Protein AF-A0A3P6REW0-F1 (afdb_monomer_lite)

pLDDT: mean 74.44, std 22.15, range [30.42, 97.56]

Radius of gyration: 22.01 Å; chains: 1; bounding box: 68×34×48 Å

Secondary structure (DSSP, 8-state):
--HHHHHHHHHHHHHHHHHH--PPPPPP---SS--------SS-----HHHHHHHHHHHHHHHHHHHHHHHHTPPPTT--SHHHHHHHHHHHHHHHHHHHHHHHHHHHHTTSTT----S--------------------SS---HHHHTS--

Structure (mmCIF, N/CA/C/O backbone):
data_AF-A0A3P6REW0-F1
#
_entry.id   AF-A0A3P6REW0-F1
#
loop_
_atom_site.group_PDB
_atom_site.id
_atom_site.type_symbol
_atom_site.label_atom_id
_atom_site.label_alt_id
_atom_site.label_comp_id
_atom_site.label_asym_id
_atom_site.label_entity_id
_atom_site.label_seq_id
_atom_site.pdbx_PDB_ins_code
_atom_site.Cartn_x
_atom_site.Cartn_y
_atom_site.Cartn_z
_atom_site.occupancy
_atom_site.B_iso_or_equiv
_atom_site.auth_seq_id
_atom_site.auth_comp_id
_atom_site.auth_asym_id
_atom_site.auth_atom_id
_atom_site.pdbx_PDB_model_num
ATOM 1 N N . ARG A 1 1 ? 6.729 24.798 -16.171 1.00 63.09 1 ARG A N 1
ATOM 2 C CA . ARG A 1 1 ? 6.684 23.320 -16.134 1.00 63.09 1 ARG A CA 1
ATOM 3 C C . ARG A 1 1 ? 5.353 22.890 -16.708 1.00 63.09 1 ARG A C 1
ATOM 5 O O . ARG A 1 1 ? 4.349 23.491 -16.335 1.00 63.09 1 ARG A O 1
ATOM 12 N N . SER A 1 2 ? 5.343 21.947 -17.641 1.00 89.31 2 SER A N 1
ATOM 13 C CA . SER A 1 2 ? 4.088 21.382 -18.143 1.00 89.31 2 SER A CA 1
ATOM 14 C C . SER A 1 2 ? 3.526 20.387 -17.124 1.00 89.31 2 SER A C 1
ATOM 16 O O . SER A 1 2 ? 4.268 19.837 -16.311 1.00 89.31 2 SER A O 1
ATOM 18 N N . ALA A 1 3 ? 2.218 20.130 -17.174 1.00 89.50 3 ALA A N 1
ATOM 19 C CA . ALA A 1 3 ? 1.606 19.080 -16.360 1.00 89.50 3 ALA A CA 1
ATOM 20 C C . ALA A 1 3 ? 2.247 17.701 -16.627 1.00 89.50 3 ALA A C 1
ATOM 22 O O . ALA A 1 3 ? 2.463 16.934 -15.697 1.00 89.50 3 ALA A O 1
ATOM 23 N N . SER A 1 4 ? 2.637 17.429 -17.879 1.00 90.88 4 SER A N 1
ATOM 24 C CA . SER A 1 4 ? 3.303 16.181 -18.273 1.00 90.88 4 SER A CA 1
ATOM 25 C C . SER A 1 4 ? 4.682 15.996 -17.638 1.00 90.88 4 SER A C 1
ATOM 27 O O . SER A 1 4 ? 5.039 14.888 -17.264 1.00 90.88 4 SER A O 1
ATOM 29 N N . GLU A 1 5 ? 5.458 17.074 -17.503 1.00 93.62 5 GLU A N 1
ATOM 30 C CA . GLU A 1 5 ? 6.788 17.027 -16.895 1.00 93.62 5 GLU A CA 1
ATOM 31 C C . GLU A 1 5 ? 6.682 16.683 -15.406 1.00 93.62 5 GLU A C 1
ATOM 33 O O . GLU A 1 5 ? 7.436 15.859 -14.900 1.00 93.62 5 GLU A O 1
ATOM 38 N N . VAL A 1 6 ? 5.718 17.285 -14.700 1.00 95.12 6 VAL A N 1
ATOM 39 C CA . VAL A 1 6 ? 5.472 16.991 -13.280 1.00 95.12 6 VAL A CA 1
ATOM 40 C C . VAL A 1 6 ? 5.039 15.540 -13.093 1.00 95.12 6 VAL A C 1
ATOM 42 O O . VAL A 1 6 ? 5.540 14.877 -12.187 1.00 95.12 6 VAL A O 1
ATOM 45 N N . GLU A 1 7 ? 4.155 15.041 -13.956 1.00 92.25 7 GLU A N 1
ATOM 46 C CA . GLU A 1 7 ? 3.702 13.651 -13.908 1.00 92.25 7 GLU A CA 1
ATOM 47 C C . GLU A 1 7 ? 4.862 12.669 -14.130 1.00 92.25 7 GLU A C 1
ATOM 49 O O . GLU A 1 7 ? 5.009 11.715 -13.369 1.00 92.25 7 GLU A O 1
ATOM 54 N N . ASP A 1 8 ? 5.745 12.936 -15.097 1.00 93.19 8 ASP A N 1
ATOM 55 C CA . ASP A 1 8 ? 6.931 12.103 -15.327 1.00 93.19 8 ASP A CA 1
ATOM 56 C C . ASP A 1 8 ? 7.845 12.068 -14.091 1.00 93.19 8 ASP A C 1
ATOM 58 O O . ASP A 1 8 ? 8.234 10.993 -13.627 1.00 93.19 8 ASP A O 1
ATOM 62 N N . TRP A 1 9 ? 8.103 13.220 -13.462 1.00 95.75 9 TRP A N 1
ATOM 63 C CA . TRP A 1 9 ? 8.867 13.270 -12.211 1.00 95.75 9 TRP A CA 1
ATOM 64 C C . TRP A 1 9 ? 8.215 12.455 -11.088 1.00 95.75 9 TRP A C 1
ATOM 66 O O . TRP A 1 9 ? 8.912 11.733 -10.367 1.00 95.75 9 TRP A O 1
ATOM 76 N N . VAL A 1 10 ? 6.890 12.532 -10.947 1.00 94.25 10 VAL A N 1
ATOM 77 C CA . VAL A 1 10 ? 6.134 11.743 -9.963 1.00 94.25 10 VAL A CA 1
ATOM 78 C C . VAL A 1 10 ? 6.272 10.246 -10.247 1.00 94.25 10 VAL A C 1
ATOM 80 O O . VAL A 1 10 ? 6.567 9.473 -9.330 1.00 94.25 10 VAL A O 1
ATOM 83 N N . VAL A 1 11 ? 6.120 9.827 -11.504 1.00 94.44 11 VAL A N 1
ATOM 84 C CA . VAL A 1 11 ? 6.270 8.427 -11.925 1.00 94.44 11 VAL A CA 1
ATOM 85 C C . VAL A 1 11 ? 7.676 7.908 -11.625 1.00 94.44 11 VAL A C 1
ATOM 87 O O . VAL A 1 11 ? 7.822 6.819 -11.063 1.00 94.44 11 VAL A O 1
ATOM 90 N N . GLN A 1 12 ? 8.711 8.685 -11.940 1.00 94.94 12 GLN A N 1
ATOM 91 C CA . GLN A 1 12 ? 10.105 8.278 -11.758 1.00 94.94 12 GLN A CA 1
ATOM 92 C C . GLN A 1 12 ? 10.479 8.145 -10.275 1.00 94.94 12 GLN A C 1
ATOM 94 O O . GLN A 1 12 ? 11.111 7.157 -9.884 1.00 94.94 12 GLN A O 1
ATOM 99 N N . ILE A 1 13 ? 10.031 9.080 -9.429 1.00 94.94 13 ILE A N 1
ATOM 100 C CA . ILE A 1 13 ? 10.215 8.999 -7.972 1.00 94.94 13 ILE A CA 1
ATOM 101 C C . ILE A 1 13 ? 9.479 7.779 -7.414 1.00 94.94 13 ILE A C 1
ATOM 103 O O . ILE A 1 13 ? 10.075 6.966 -6.703 1.00 94.94 13 ILE A O 1
ATOM 107 N N . ASN A 1 14 ? 8.208 7.597 -7.776 1.00 95.12 14 ASN A N 1
ATOM 108 C CA . ASN A 1 14 ? 7.418 6.469 -7.293 1.00 95.12 14 ASN A CA 1
ATOM 109 C C . ASN A 1 14 ? 7.986 5.125 -7.756 1.00 95.12 14 ASN A C 1
ATOM 111 O O . ASN A 1 14 ? 7.927 4.156 -7.001 1.00 95.12 14 ASN A O 1
ATOM 115 N N . PHE A 1 15 ? 8.577 5.052 -8.950 1.00 94.00 15 PHE A N 1
ATOM 116 C CA . PHE A 1 15 ? 9.249 3.844 -9.419 1.00 94.00 15 PHE A CA 1
ATOM 117 C C . PHE A 1 15 ? 10.507 3.537 -8.600 1.00 94.00 15 PHE A C 1
ATOM 119 O O . PHE A 1 15 ? 10.701 2.391 -8.186 1.00 94.00 15 PHE A O 1
ATOM 126 N N . ALA A 1 16 ? 11.335 4.544 -8.306 1.00 93.19 16 ALA A N 1
ATOM 127 C CA . ALA A 1 16 ? 12.480 4.368 -7.416 1.00 93.19 16 ALA A CA 1
ATOM 128 C C . ALA A 1 16 ? 12.021 3.870 -6.034 1.00 93.19 16 ALA A C 1
ATOM 130 O O . ALA A 1 16 ? 12.546 2.877 -5.522 1.00 93.19 16 ALA A O 1
ATOM 131 N N . CYS A 1 17 ? 10.972 4.473 -5.469 1.00 93.12 17 CYS A N 1
ATOM 132 C CA . CYS A 1 17 ? 10.383 3.994 -4.224 1.00 93.12 17 CYS A CA 1
ATOM 133 C C . CYS A 1 17 ? 9.865 2.554 -4.355 1.00 93.12 17 CYS A C 1
ATOM 135 O O . CYS A 1 17 ? 10.179 1.726 -3.504 1.00 93.12 17 CYS A O 1
ATOM 137 N N . ALA A 1 18 ? 9.150 2.205 -5.424 1.00 92.94 18 ALA A N 1
ATOM 138 C CA . ALA A 1 18 ? 8.670 0.846 -5.659 1.00 92.94 18 ALA A CA 1
ATOM 139 C C . ALA A 1 18 ? 9.817 -0.173 -5.704 1.00 92.94 18 ALA A C 1
ATOM 141 O O . ALA A 1 18 ? 9.717 -1.255 -5.119 1.00 92.94 18 ALA A O 1
ATOM 142 N N . ARG A 1 19 ? 10.936 0.182 -6.342 1.00 90.88 19 ARG A N 1
ATOM 143 C CA . ARG A 1 19 ? 12.093 -0.699 -6.525 1.00 90.88 19 ARG A CA 1
ATOM 144 C C . ARG A 1 19 ? 12.851 -1.004 -5.235 1.00 90.88 19 ARG A C 1
ATOM 146 O O . ARG A 1 19 ? 13.408 -2.100 -5.131 1.00 90.88 19 ARG A O 1
ATOM 153 N N . PHE A 1 20 ? 12.900 -0.045 -4.310 1.00 88.12 20 PHE A N 1
ATOM 154 C CA . PHE A 1 20 ? 13.780 -0.090 -3.136 1.00 88.12 20 PHE A CA 1
ATOM 155 C C . PHE A 1 20 ? 13.053 -0.087 -1.788 1.00 88.12 20 PHE A C 1
ATOM 157 O O . PHE A 1 20 ? 13.687 -0.323 -0.761 1.00 88.12 20 PHE A O 1
ATOM 164 N N . SER A 1 21 ? 11.740 0.146 -1.761 1.00 87.44 21 SER A N 1
ATOM 165 C CA . SER A 1 21 ? 10.968 0.057 -0.520 1.00 87.44 21 SER A CA 1
ATOM 166 C C . SER A 1 21 ? 10.931 -1.379 -0.011 1.00 87.44 21 SER A C 1
ATOM 168 O O . SER A 1 21 ? 10.741 -2.323 -0.775 1.00 87.44 21 SER A O 1
ATOM 170 N N . SER A 1 22 ? 11.046 -1.537 1.298 1.00 77.31 22 SER A N 1
ATOM 171 C CA . SER A 1 22 ? 10.753 -2.783 2.003 1.00 77.31 22 SER A CA 1
ATOM 172 C C . SER A 1 22 ? 9.635 -2.523 3.009 1.00 77.31 22 SER A C 1
ATOM 174 O O . SER A 1 22 ? 9.323 -1.367 3.308 1.00 77.31 22 SER A O 1
ATOM 176 N N . ARG A 1 23 ? 9.000 -3.588 3.511 1.00 69.19 23 ARG A N 1
ATOM 177 C CA . ARG A 1 23 ? 8.086 -3.458 4.651 1.00 69.19 23 ARG A CA 1
ATOM 178 C C . ARG A 1 23 ? 8.823 -2.806 5.821 1.00 69.19 23 ARG A C 1
ATOM 180 O O . ARG A 1 23 ? 10.005 -3.078 6.026 1.00 69.19 23 ARG A O 1
ATOM 187 N N . ALA A 1 24 ? 8.113 -1.975 6.586 1.00 69.75 24 ALA A N 1
ATOM 188 C CA . ALA A 1 24 ? 8.643 -1.444 7.833 1.00 69.75 24 ALA A CA 1
ATOM 189 C C . ALA A 1 24 ? 9.135 -2.616 8.691 1.00 69.75 24 ALA A C 1
ATOM 191 O O . ALA A 1 24 ? 8.417 -3.602 8.875 1.00 69.75 24 ALA A O 1
ATOM 192 N N . LEU A 1 25 ? 10.382 -2.529 9.159 1.00 55.56 25 LEU A N 1
ATOM 193 C CA . LEU A 1 25 ? 10.909 -3.528 10.076 1.00 55.56 25 LEU A CA 1
ATOM 194 C C . LEU A 1 25 ? 10.016 -3.549 11.324 1.00 55.56 25 LEU A C 1
ATOM 196 O O . LEU A 1 25 ? 9.569 -2.480 11.756 1.00 55.56 25 LEU A O 1
ATOM 200 N N . PRO A 1 26 ? 9.745 -4.732 11.903 1.00 58.50 26 PRO A N 1
ATOM 201 C CA . PRO A 1 26 ? 9.038 -4.792 13.172 1.00 58.50 26 PRO A CA 1
ATOM 202 C C . PRO A 1 26 ? 9.768 -3.910 14.198 1.00 58.50 26 PRO A C 1
ATOM 204 O O . PRO A 1 26 ? 11.003 -3.817 14.136 1.00 58.50 26 PRO A O 1
ATOM 207 N N . PRO A 1 27 ? 9.041 -3.250 15.123 1.00 59.94 27 PRO A N 1
ATOM 208 C CA . PRO A 1 27 ? 9.662 -2.459 16.175 1.00 59.94 27 PRO A CA 1
ATOM 209 C C . PRO A 1 27 ? 10.785 -3.262 16.842 1.00 59.94 27 PRO A C 1
ATOM 211 O O . PRO A 1 27 ? 10.590 -4.456 17.093 1.00 59.94 27 PRO A O 1
ATOM 214 N N . PRO A 1 28 ? 11.960 -2.662 17.107 1.00 62.81 28 PRO A N 1
ATOM 215 C CA . PRO A 1 28 ? 13.070 -3.393 17.698 1.00 62.81 28 PRO A CA 1
ATOM 216 C C . PRO A 1 28 ? 12.633 -4.096 18.987 1.00 62.81 28 PRO A C 1
ATOM 218 O O . PRO A 1 28 ? 12.266 -3.444 19.964 1.00 62.81 28 PRO A O 1
ATOM 221 N N . ALA A 1 29 ? 12.696 -5.428 19.006 1.00 60.97 29 ALA A N 1
ATOM 222 C CA . ALA A 1 29 ? 12.527 -6.214 20.221 1.00 60.97 29 ALA A CA 1
ATOM 223 C C . ALA A 1 29 ? 13.819 -6.126 21.051 1.00 60.97 29 ALA A C 1
ATOM 225 O O . ALA A 1 29 ? 14.621 -7.056 21.096 1.00 60.97 29 ALA A O 1
ATOM 226 N N . CYS A 1 30 ? 14.082 -4.974 21.668 1.00 55.16 30 CYS A N 1
ATOM 227 C CA . CYS A 1 30 ? 15.196 -4.837 22.603 1.00 55.16 30 CYS A CA 1
ATOM 228 C C . CYS A 1 30 ? 14.807 -5.457 23.953 1.00 55.16 30 CYS A C 1
ATOM 230 O O . CYS A 1 30 ? 14.397 -4.742 24.860 1.00 55.16 30 CYS A O 1
ATOM 232 N N . SER A 1 31 ? 14.948 -6.778 24.101 1.00 58.53 31 SER A N 1
ATOM 233 C CA . SER A 1 31 ? 14.794 -7.464 25.398 1.00 58.53 31 SER A CA 1
ATOM 234 C C . SER A 1 31 ? 16.115 -7.973 25.995 1.00 58.53 31 SER A C 1
ATOM 236 O O . SER A 1 31 ? 16.095 -8.759 26.935 1.00 58.53 31 SER A O 1
ATOM 238 N N . GLY A 1 32 ? 17.277 -7.538 25.494 1.00 59.12 32 GLY A N 1
ATOM 239 C CA . GLY A 1 32 ? 18.559 -7.977 26.051 1.00 59.12 32 GLY A CA 1
ATOM 240 C C . GLY A 1 32 ? 19.783 -7.249 25.501 1.00 59.12 32 GLY A C 1
ATOM 241 O O . GLY A 1 32 ? 20.335 -7.642 24.483 1.00 59.12 32 GLY A O 1
ATOM 242 N N . GLY A 1 33 ? 20.211 -6.198 26.202 1.00 56.62 33 GLY A N 1
ATOM 243 C CA . GLY A 1 33 ? 21.611 -5.940 26.576 1.00 56.62 33 GLY A CA 1
ATOM 244 C C . GLY A 1 33 ? 22.754 -5.882 25.550 1.00 56.62 33 GLY A C 1
ATOM 245 O O . GLY A 1 33 ? 23.885 -5.712 25.991 1.00 56.62 33 GLY A O 1
ATOM 246 N N . ALA A 1 34 ? 22.549 -5.985 24.237 1.00 59.50 34 ALA A N 1
ATOM 247 C CA . ALA A 1 34 ? 23.616 -5.704 23.276 1.00 59.50 34 ALA A CA 1
ATOM 248 C C . ALA A 1 34 ? 23.068 -5.096 21.983 1.00 59.50 34 ALA A C 1
ATOM 250 O O . ALA A 1 34 ? 22.382 -5.743 21.193 1.00 59.50 34 ALA A O 1
ATOM 251 N N . PHE A 1 35 ? 23.426 -3.833 21.756 1.00 63.16 35 PHE A N 1
ATOM 252 C CA . PHE A 1 35 ? 23.244 -3.135 20.491 1.00 63.16 35 PHE A CA 1
ATOM 253 C C . PHE A 1 35 ? 24.086 -3.829 19.410 1.00 63.16 35 PHE A C 1
ATOM 255 O O . PHE A 1 35 ? 25.266 -3.533 19.221 1.00 63.16 35 PHE A O 1
ATOM 262 N N . SER A 1 36 ? 23.490 -4.787 18.704 1.00 57.91 36 SER A N 1
ATOM 263 C CA . SER A 1 36 ? 24.081 -5.333 17.487 1.00 57.91 36 SER A CA 1
ATOM 264 C C . SER A 1 36 ? 23.892 -4.300 16.384 1.00 57.91 36 SER A C 1
ATOM 266 O O . SER A 1 36 ? 22.783 -4.116 15.882 1.00 57.91 36 SER A O 1
ATOM 268 N N . ARG A 1 37 ? 24.966 -3.596 15.999 1.00 68.38 37 ARG A N 1
ATOM 269 C CA . ARG A 1 37 ? 24.962 -2.848 14.737 1.00 68.38 37 ARG A CA 1
ATOM 270 C C . ARG A 1 37 ? 24.697 -3.865 13.634 1.00 68.38 37 ARG A C 1
ATOM 272 O O . ARG A 1 37 ? 25.592 -4.642 13.298 1.00 68.38 37 ARG A O 1
ATOM 279 N N . THR A 1 38 ? 23.487 -3.864 13.076 1.00 65.19 38 THR A N 1
ATOM 280 C CA . THR A 1 38 ? 23.183 -4.579 11.836 1.00 65.19 38 THR A CA 1
ATOM 281 C C . THR A 1 38 ? 24.260 -4.199 10.837 1.00 65.19 38 THR A C 1
ATOM 283 O O . THR A 1 38 ? 24.353 -3.038 10.433 1.00 65.19 38 THR A O 1
ATOM 286 N N . ARG A 1 39 ? 25.138 -5.152 10.504 1.00 57.03 39 ARG A N 1
ATOM 287 C CA . ARG A 1 39 ? 26.146 -4.947 9.467 1.00 57.03 39 ARG A CA 1
ATOM 288 C C . ARG A 1 39 ? 25.372 -4.587 8.211 1.00 57.03 39 ARG A C 1
ATOM 290 O O . ARG A 1 39 ? 24.613 -5.421 7.721 1.00 57.03 39 ARG A O 1
ATOM 297 N N . LEU A 1 40 ? 25.517 -3.341 7.757 1.00 57.56 40 LEU A N 1
ATOM 298 C CA . LEU A 1 40 ? 24.875 -2.874 6.535 1.00 57.56 40 LEU A CA 1
ATOM 299 C C . LEU A 1 40 ? 25.182 -3.904 5.438 1.00 57.56 40 LEU A C 1
ATOM 301 O O . LEU A 1 40 ? 26.346 -4.311 5.324 1.00 57.56 40 LEU A O 1
ATOM 305 N N . PRO A 1 41 ? 24.172 -4.398 4.701 1.00 52.84 41 PRO A N 1
ATOM 306 C CA . PRO A 1 41 ? 24.405 -5.390 3.664 1.00 52.84 41 PRO A CA 1
ATOM 307 C C . PRO A 1 41 ? 25.497 -4.872 2.719 1.00 52.84 41 PRO A C 1
ATOM 309 O O . PRO A 1 41 ? 25.380 -3.790 2.153 1.00 52.84 41 PRO A O 1
ATOM 312 N N . LYS A 1 42 ? 26.596 -5.631 2.588 1.00 52.16 42 LYS A N 1
ATOM 313 C CA . LYS A 1 42 ? 27.781 -5.261 1.786 1.00 52.16 42 LYS A CA 1
ATOM 314 C C . LYS A 1 42 ? 27.531 -5.301 0.268 1.00 52.16 42 LYS A C 1
ATOM 316 O O . LYS A 1 42 ? 28.458 -5.095 -0.504 1.00 52.16 42 LYS A O 1
ATOM 321 N N . LEU A 1 43 ? 26.304 -5.589 -0.162 1.00 48.78 43 LEU A N 1
ATOM 322 C CA . LEU A 1 43 ? 25.883 -5.612 -1.556 1.00 48.78 43 LEU A CA 1
ATOM 323 C C . LEU A 1 43 ? 24.468 -5.028 -1.660 1.00 48.78 43 LEU A C 1
ATOM 325 O O . LEU A 1 43 ? 23.651 -5.279 -0.769 1.00 48.78 43 LEU A O 1
ATOM 329 N N . PRO A 1 44 ? 24.125 -4.321 -2.747 1.00 45.06 44 PRO A N 1
ATOM 330 C CA . PRO A 1 44 ? 22.737 -4.013 -3.032 1.00 45.06 44 PRO A CA 1
ATOM 331 C C . PRO A 1 44 ? 22.046 -5.323 -3.424 1.00 45.06 44 PRO A C 1
ATOM 333 O O . PRO A 1 44 ? 22.085 -5.720 -4.586 1.00 45.06 44 PRO A O 1
ATOM 336 N N . SER A 1 45 ? 21.397 -6.026 -2.490 1.00 48.62 45 SER A N 1
ATOM 337 C CA . SER A 1 45 ? 20.440 -7.065 -2.890 1.00 48.62 45 SER A CA 1
ATOM 338 C C . SER A 1 45 ? 19.174 -6.365 -3.378 1.00 48.62 45 SER A C 1
ATOM 340 O O . SER A 1 45 ? 18.153 -6.287 -2.697 1.00 48.62 45 SER A O 1
ATOM 342 N N . SER A 1 46 ? 19.261 -5.767 -4.559 1.00 65.12 46 SER A N 1
ATOM 343 C CA . SER A 1 46 ? 18.099 -5.246 -5.249 1.00 65.12 46 SER A CA 1
ATOM 344 C C . SER A 1 46 ? 17.329 -6.465 -5.755 1.00 65.12 46 SER A C 1
ATOM 346 O O . SER A 1 46 ? 17.634 -6.972 -6.832 1.00 65.12 46 SER A O 1
ATOM 348 N N . ALA A 1 47 ? 16.383 -6.981 -4.959 1.00 71.00 47 ALA A N 1
ATOM 349 C CA . ALA A 1 47 ? 15.576 -8.153 -5.319 1.00 71.00 47 ALA A CA 1
ATOM 350 C C . ALA A 1 47 ? 15.065 -8.011 -6.765 1.00 71.00 47 ALA A C 1
ATOM 352 O O . ALA A 1 47 ? 14.688 -6.897 -7.131 1.00 71.00 47 ALA A O 1
ATOM 353 N N . PRO A 1 48 ? 15.077 -9.051 -7.616 1.00 86.69 48 PRO A N 1
ATOM 354 C CA . PRO A 1 48 ? 14.574 -8.954 -8.985 1.00 86.69 48 PRO A CA 1
ATOM 355 C C . PRO A 1 48 ? 13.198 -8.277 -9.045 1.00 86.69 48 PRO A C 1
ATOM 357 O O . PRO A 1 48 ? 12.381 -8.474 -8.149 1.00 86.69 48 PRO A O 1
ATOM 360 N N . LEU A 1 49 ? 12.919 -7.502 -10.101 1.00 89.31 49 LEU A N 1
ATOM 361 C CA . LEU A 1 49 ? 11.664 -6.739 -10.245 1.00 89.31 49 LEU A CA 1
ATOM 362 C C . LEU A 1 49 ? 10.413 -7.598 -9.990 1.00 89.31 49 LEU A C 1
ATOM 364 O O . LEU A 1 49 ? 9.507 -7.165 -9.286 1.00 89.31 49 LEU A O 1
ATOM 368 N N . ALA A 1 50 ? 10.399 -8.837 -10.491 1.00 90.56 50 ALA A N 1
ATOM 369 C CA . ALA A 1 50 ? 9.305 -9.783 -10.273 1.00 90.56 50 ALA A CA 1
ATOM 370 C C . ALA A 1 50 ? 9.152 -10.196 -8.796 1.00 90.56 50 ALA A C 1
ATOM 372 O O . ALA A 1 50 ? 8.040 -10.298 -8.285 1.00 90.56 50 ALA A O 1
ATOM 373 N N . GLN A 1 51 ? 10.267 -10.398 -8.088 1.00 91.19 51 GLN A N 1
ATOM 374 C CA . GLN A 1 51 ? 10.249 -10.711 -6.658 1.00 91.19 51 GLN A CA 1
ATOM 375 C C . GLN A 1 51 ? 9.762 -9.510 -5.841 1.00 91.19 51 GLN A C 1
ATOM 377 O O . GLN A 1 51 ? 8.967 -9.681 -4.919 1.00 91.19 51 GLN A O 1
ATOM 382 N N . GLN A 1 52 ? 10.208 -8.304 -6.198 1.00 92.69 52 GLN A N 1
ATOM 383 C CA . GLN A 1 52 ? 9.765 -7.068 -5.561 1.00 92.69 52 GLN A CA 1
ATOM 384 C C . GLN A 1 52 ? 8.260 -6.845 -5.756 1.00 92.69 52 GLN A C 1
ATOM 386 O O . GLN A 1 52 ? 7.559 -6.511 -4.804 1.00 92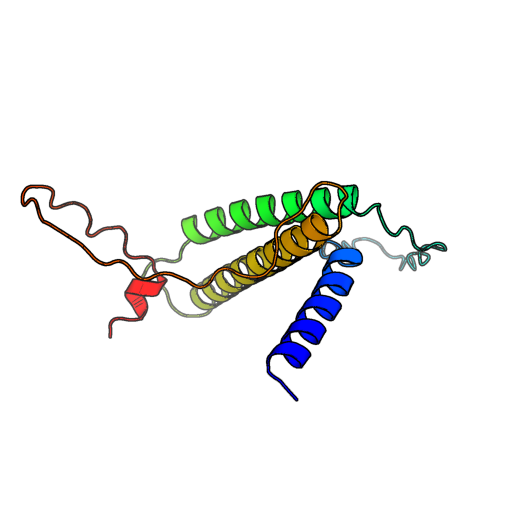.69 52 GLN A O 1
ATOM 391 N N . LEU A 1 53 ? 7.751 -7.089 -6.969 1.00 93.75 53 LEU A N 1
ATOM 392 C CA . LEU A 1 53 ? 6.322 -7.033 -7.266 1.00 93.75 53 LEU A CA 1
ATOM 393 C C . LEU A 1 53 ? 5.534 -8.000 -6.373 1.00 93.75 53 LEU A C 1
ATOM 395 O O . LEU A 1 53 ? 4.608 -7.569 -5.692 1.00 93.75 53 LEU A O 1
ATOM 399 N N . LYS A 1 54 ? 5.955 -9.269 -6.298 1.00 93.44 54 LYS A N 1
ATOM 400 C CA . LYS A 1 54 ? 5.302 -10.277 -5.447 1.00 93.44 54 LYS A CA 1
ATOM 401 C C . LYS A 1 54 ? 5.289 -9.872 -3.967 1.00 93.44 54 LYS A C 1
ATOM 403 O O . LYS A 1 54 ? 4.297 -10.089 -3.273 1.00 93.44 54 LYS A O 1
ATOM 408 N N . ALA A 1 55 ? 6.376 -9.276 -3.477 1.00 93.25 55 ALA A N 1
ATOM 409 C CA . ALA A 1 55 ? 6.454 -8.785 -2.103 1.00 93.25 55 ALA A CA 1
ATOM 410 C C . ALA A 1 55 ? 5.458 -7.641 -1.840 1.00 93.25 55 ALA A C 1
ATOM 412 O O . ALA A 1 55 ? 4.784 -7.647 -0.810 1.00 93.25 55 ALA A O 1
ATOM 413 N N . HIS A 1 56 ? 5.315 -6.698 -2.776 1.00 95.25 56 HIS A N 1
ATOM 414 C CA . HIS A 1 56 ? 4.350 -5.597 -2.663 1.00 95.25 56 HIS A CA 1
ATOM 415 C C . HIS A 1 56 ? 2.900 -6.059 -2.784 1.00 95.25 56 HIS A C 1
ATOM 417 O O . HIS A 1 56 ? 2.051 -5.563 -2.049 1.00 95.25 56 HIS A O 1
ATOM 423 N N . GLU A 1 57 ? 2.612 -7.037 -3.644 1.00 95.75 57 GLU A N 1
ATOM 424 C CA . GLU A 1 57 ? 1.279 -7.644 -3.753 1.00 95.75 57 GLU A CA 1
ATOM 425 C C . GLU A 1 57 ? 0.878 -8.320 -2.438 1.00 95.75 57 GLU A C 1
ATOM 427 O O . GLU A 1 57 ? -0.210 -8.076 -1.914 1.00 95.75 57 GLU A O 1
ATOM 432 N N . SER A 1 58 ? 1.795 -9.096 -1.850 1.00 95.38 58 SER A N 1
ATOM 433 C CA . SER A 1 58 ? 1.602 -9.686 -0.523 1.00 95.38 58 SER A CA 1
ATOM 434 C C . SER A 1 58 ? 1.441 -8.614 0.560 1.00 95.38 58 SER A C 1
ATOM 436 O O . SER A 1 58 ? 0.626 -8.778 1.467 1.00 95.38 58 SER A O 1
ATOM 438 N N . ALA A 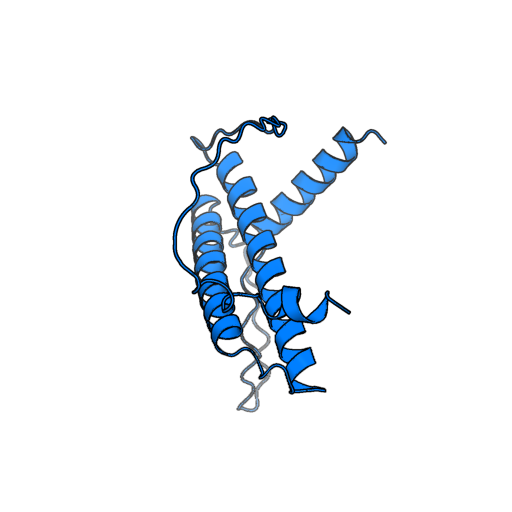1 59 ? 2.186 -7.506 0.471 1.00 94.31 59 ALA A N 1
ATOM 439 C CA . ALA A 1 59 ? 2.056 -6.376 1.385 1.00 94.31 59 ALA A CA 1
ATOM 440 C C . ALA A 1 59 ? 0.670 -5.735 1.328 1.00 94.31 59 ALA A C 1
ATOM 442 O O . ALA A 1 59 ? 0.032 -5.577 2.367 1.00 94.31 59 ALA A O 1
ATOM 443 N N . ALA A 1 60 ? 0.189 -5.432 0.126 1.00 95.75 60 ALA A N 1
ATOM 444 C CA . ALA A 1 60 ? -1.129 -4.855 -0.080 1.00 95.75 60 ALA A CA 1
ATOM 445 C C . ALA A 1 60 ? -2.252 -5.811 0.359 1.00 95.75 60 ALA A C 1
ATOM 447 O O . ALA A 1 60 ? -3.262 -5.353 0.885 1.00 95.75 60 ALA A O 1
ATOM 448 N N . CYS A 1 61 ? -2.086 -7.125 0.165 1.00 97.06 61 CYS A N 1
ATOM 449 C CA . CYS A 1 61 ? -3.037 -8.135 0.639 1.00 97.06 61 CYS A CA 1
ATOM 450 C C . CYS A 1 61 ? -3.178 -8.104 2.168 1.00 97.06 61 CYS A C 1
ATOM 452 O O . CYS A 1 61 ? -4.271 -7.871 2.676 1.00 97.06 61 CYS A O 1
ATOM 454 N N . GLU A 1 62 ? -2.065 -8.211 2.899 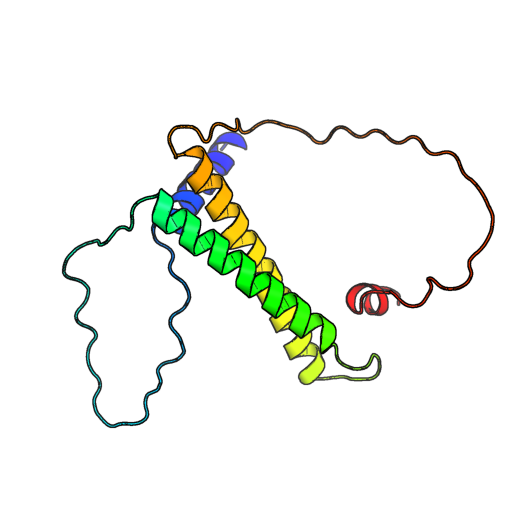1.00 96.12 62 GLU A N 1
ATOM 455 C CA . GLU A 1 62 ? -2.081 -8.191 4.369 1.00 96.12 62 GLU A CA 1
ATOM 456 C C . GLU A 1 62 ? -2.628 -6.867 4.925 1.00 96.12 62 GLU A C 1
ATOM 458 O O . GLU A 1 62 ? -3.398 -6.859 5.880 1.00 96.12 62 GLU A O 1
ATOM 463 N N . LEU A 1 63 ? -2.283 -5.729 4.314 1.00 96.00 63 LEU A N 1
ATOM 464 C CA . LEU A 1 63 ? -2.807 -4.430 4.746 1.00 96.00 63 LEU A CA 1
ATOM 465 C C . LEU A 1 63 ? -4.324 -4.314 4.548 1.00 96.00 63 LEU A C 1
ATOM 467 O O . LEU A 1 63 ? -4.995 -3.695 5.374 1.00 96.00 63 LEU A O 1
ATOM 471 N N . ARG A 1 64 ? -4.878 -4.905 3.481 1.00 97.56 64 ARG A N 1
ATOM 472 C CA . ARG A 1 64 ? -6.334 -4.959 3.263 1.00 97.56 64 ARG A CA 1
ATOM 473 C C . ARG A 1 64 ? -7.024 -5.820 4.313 1.00 97.56 64 ARG A C 1
ATOM 475 O O . ARG A 1 64 ? -8.067 -5.413 4.819 1.00 97.56 64 ARG A O 1
ATOM 482 N N . GLU A 1 65 ? -6.433 -6.958 4.670 1.00 97.56 65 GLU A N 1
ATOM 483 C CA . GLU A 1 65 ? -6.927 -7.802 5.764 1.00 97.56 65 GLU A CA 1
ATOM 484 C C . GLU A 1 65 ? -6.909 -7.033 7.092 1.00 97.56 65 GLU A C 1
ATOM 486 O O . GLU A 1 65 ? -7.934 -6.943 7.767 1.00 97.56 65 GLU A O 1
ATOM 491 N N . GLN A 1 66 ? -5.794 -6.371 7.422 1.00 96.44 66 GLN A N 1
ATOM 492 C CA . GLN A 1 66 ? -5.695 -5.522 8.613 1.00 96.44 66 GLN A CA 1
ATOM 493 C C . GLN A 1 66 ? -6.721 -4.380 8.608 1.00 96.44 66 GLN A C 1
ATOM 495 O O . GLN A 1 66 ? -7.327 -4.100 9.640 1.00 96.44 66 GLN A O 1
ATOM 500 N N . LEU A 1 67 ? -6.950 -3.724 7.465 1.00 95.81 67 LEU A N 1
ATOM 501 C CA . LEU A 1 67 ? -7.954 -2.664 7.339 1.00 95.81 67 LEU A CA 1
ATOM 502 C C . LEU A 1 67 ? -9.371 -3.203 7.564 1.00 95.81 67 LEU A C 1
ATOM 504 O O . LEU A 1 67 ? -10.177 -2.543 8.220 1.00 95.81 67 LEU A O 1
ATOM 508 N N . SER A 1 68 ? -9.668 -4.398 7.049 1.00 96.19 68 SER A N 1
ATOM 509 C CA . SER A 1 68 ? -10.945 -5.072 7.291 1.00 96.19 68 SER A CA 1
ATOM 510 C C . SER A 1 68 ? -11.162 -5.338 8.779 1.00 96.19 68 SER A C 1
ATOM 512 O O . SER A 1 68 ? -12.247 -5.069 9.288 1.00 96.19 68 SER A O 1
ATOM 514 N N . LEU A 1 69 ? -10.132 -5.816 9.484 1.00 96.50 69 LEU A N 1
ATOM 515 C CA . LEU A 1 69 ? -10.195 -6.046 10.930 1.00 96.50 69 LEU A CA 1
ATOM 516 C C . LEU A 1 69 ? -10.411 -4.739 11.700 1.00 96.50 69 LEU A C 1
ATOM 518 O O . LEU A 1 69 ? -11.311 -4.664 12.527 1.00 96.50 69 LEU A O 1
ATOM 522 N N . VAL A 1 70 ? -9.661 -3.680 11.371 1.00 93.44 70 VAL A N 1
ATOM 523 C CA . VAL A 1 70 ? -9.836 -2.361 12.005 1.00 93.44 70 VAL A CA 1
ATOM 524 C C . VAL A 1 70 ? -11.263 -1.858 11.840 1.00 93.44 70 VAL A C 1
ATOM 526 O O . VAL A 1 70 ? -11.851 -1.394 12.808 1.00 93.44 70 VAL A O 1
ATOM 529 N N . ARG A 1 71 ? -11.838 -1.978 10.640 1.00 92.75 71 ARG A N 1
ATOM 530 C CA . ARG A 1 71 ? -13.223 -1.564 10.375 1.00 92.75 71 ARG A CA 1
ATOM 531 C C . ARG A 1 71 ? -14.255 -2.403 11.121 1.00 92.75 71 ARG A C 1
ATOM 533 O O . ARG A 1 71 ? -15.282 -1.859 11.510 1.00 92.75 71 ARG A O 1
ATOM 540 N N . ALA A 1 72 ? -13.991 -3.692 11.329 1.00 92.38 72 ALA A N 1
ATOM 541 C CA . ALA A 1 72 ? -14.842 -4.549 12.152 1.00 92.38 72 ALA A CA 1
ATOM 542 C C . ALA A 1 72 ? -14.785 -4.165 13.643 1.00 92.38 72 ALA A C 1
ATOM 544 O O . ALA A 1 72 ? -15.770 -4.320 14.357 1.00 92.38 72 ALA A O 1
ATOM 545 N N . GLU A 1 73 ? -13.659 -3.613 14.098 1.00 89.19 73 GLU A N 1
ATOM 546 C CA . GLU A 1 73 ? -13.433 -3.108 15.459 1.00 89.19 73 GLU A CA 1
ATOM 547 C C . GLU A 1 73 ? -13.809 -1.619 15.619 1.00 89.19 73 GLU A C 1
ATOM 549 O O . GLU A 1 73 ? -13.297 -0.935 16.510 1.00 89.19 73 GLU A O 1
ATOM 554 N N . ALA A 1 74 ? -14.682 -1.084 14.756 1.00 89.25 74 ALA A N 1
ATOM 555 C CA . ALA A 1 74 ? -15.085 0.318 14.816 1.00 89.25 74 ALA A CA 1
ATOM 556 C C . ALA A 1 74 ? -15.655 0.683 16.208 1.00 89.25 74 ALA A C 1
ATOM 558 O O . ALA A 1 74 ? -16.528 -0.025 16.723 1.00 89.25 74 ALA A O 1
ATOM 559 N N . PRO A 1 75 ? -15.194 1.788 16.833 1.00 86.50 75 PRO A N 1
ATOM 560 C CA . PRO A 1 75 ? -15.730 2.242 18.111 1.00 86.50 75 PRO A CA 1
ATOM 561 C C . PRO A 1 75 ? -17.246 2.495 18.043 1.00 86.50 75 PRO A C 1
ATOM 563 O O . PRO A 1 75 ? -17.759 2.850 16.985 1.00 86.50 75 PRO A O 1
ATOM 566 N N . PRO A 1 76 ? -17.989 2.385 19.160 1.00 83.69 76 PRO A N 1
ATOM 567 C CA . PRO A 1 76 ? -19.407 2.747 19.187 1.00 83.69 76 PRO A CA 1
ATOM 568 C C . PRO A 1 76 ? -19.627 4.214 18.793 1.00 83.69 76 PRO A C 1
ATOM 570 O O . PRO A 1 76 ? -18.878 5.063 19.254 1.00 83.69 76 PRO A O 1
ATOM 573 N N . LEU A 1 77 ? -20.717 4.540 18.083 1.00 79.81 77 LEU A N 1
ATOM 574 C CA . LEU A 1 77 ? -21.041 5.910 17.611 1.00 79.81 77 LEU A CA 1
ATOM 575 C C . LEU A 1 77 ? -21.004 6.994 18.703 1.00 79.81 77 LEU A C 1
ATOM 577 O O . LEU A 1 77 ? -20.718 8.159 18.446 1.00 79.81 77 LEU A O 1
ATOM 581 N N . LYS A 1 78 ? -21.295 6.604 19.945 1.00 81.56 78 LYS A N 1
ATOM 582 C CA . LYS A 1 78 ? -21.280 7.481 21.125 1.00 81.56 78 LYS A CA 1
ATOM 583 C C . LYS A 1 78 ? -19.906 7.619 21.793 1.00 81.56 78 LYS A C 1
ATOM 585 O O . LYS A 1 78 ? -19.774 8.396 22.738 1.00 81.56 78 LYS A O 1
ATOM 590 N N . ALA A 1 79 ? -18.909 6.846 21.367 1.00 81.25 79 ALA A N 1
ATOM 591 C CA . ALA A 1 79 ? -17.548 6.927 21.877 1.00 81.25 79 ALA A CA 1
ATOM 592 C C . ALA A 1 79 ? -16.901 8.249 21.444 1.00 81.25 79 ALA A C 1
ATOM 594 O O . ALA A 1 79 ? -17.196 8.790 20.380 1.00 81.25 79 ALA A O 1
ATOM 595 N N . LYS A 1 80 ? -16.021 8.788 22.290 1.00 85.19 80 LYS A N 1
ATOM 596 C CA . LYS A 1 80 ? -15.307 10.048 22.052 1.00 85.19 80 LYS A CA 1
ATOM 597 C C . LYS A 1 80 ? -13.882 9.957 22.588 1.00 85.19 80 LYS A C 1
ATOM 599 O O . LYS A 1 80 ? -13.576 9.107 23.424 1.00 85.19 80 LYS A O 1
ATOM 604 N N . GLY A 1 81 ? -13.036 10.876 22.133 1.00 88.69 81 GLY A N 1
ATOM 605 C CA . GLY A 1 81 ? -11.655 11.008 22.586 1.00 88.69 81 GLY A CA 1
ATOM 606 C C . GLY A 1 81 ? -10.713 9.991 21.946 1.00 88.69 81 GLY A C 1
ATOM 607 O O . GLY A 1 81 ? -10.960 9.483 20.852 1.00 88.69 81 GLY A O 1
ATOM 608 N N . ARG A 1 82 ? -9.625 9.692 22.656 1.00 88.25 82 ARG A N 1
ATOM 609 C CA . ARG A 1 82 ? -8.453 8.975 22.140 1.00 88.25 82 ARG A CA 1
ATOM 610 C C . ARG A 1 82 ? -8.741 7.672 21.364 1.00 88.25 82 ARG A C 1
ATOM 612 O O . ARG A 1 82 ? -8.148 7.515 20.303 1.00 88.25 82 ARG A O 1
ATOM 619 N N . PRO A 1 83 ? -9.648 6.765 21.786 1.00 86.69 83 PRO A N 1
ATOM 620 C CA . PRO A 1 83 ? -9.920 5.540 21.022 1.00 86.69 83 PRO A CA 1
ATOM 621 C C . PRO A 1 83 ? -10.501 5.798 19.622 1.00 86.69 83 PRO A C 1
ATOM 623 O O . PRO A 1 83 ? -10.211 5.066 18.679 1.00 86.69 83 PRO A O 1
ATOM 626 N N . VAL A 1 84 ? -11.308 6.854 19.475 1.00 88.31 84 VAL A N 1
ATOM 627 C CA . VAL A 1 84 ? -11.894 7.252 18.186 1.00 88.31 84 VAL A CA 1
ATOM 628 C C . VAL A 1 84 ? -10.823 7.854 17.278 1.00 88.31 84 VAL A C 1
ATOM 630 O O . VAL A 1 84 ? -10.751 7.522 16.097 1.00 88.31 84 VAL A O 1
ATOM 633 N N . GLU A 1 85 ? -9.953 8.695 17.835 1.00 89.88 85 GLU A N 1
ATOM 634 C CA . GLU A 1 85 ? -8.816 9.275 17.112 1.00 89.88 85 GLU A CA 1
ATOM 635 C C . GLU A 1 85 ? -7.839 8.193 16.627 1.00 89.88 85 GLU A C 1
ATOM 637 O O . GLU A 1 85 ? -7.440 8.201 15.461 1.00 89.88 85 GLU A O 1
ATOM 642 N N . GLU A 1 86 ? -7.497 7.228 17.487 1.00 90.56 86 GLU A N 1
ATOM 643 C CA . GLU A 1 86 ? -6.618 6.102 17.149 1.00 90.56 86 GLU A CA 1
ATOM 644 C C . GLU A 1 86 ? -7.218 5.221 16.044 1.00 90.56 86 GLU A C 1
ATOM 646 O O . GLU A 1 86 ? -6.502 4.844 15.111 1.00 90.56 86 GLU A O 1
ATOM 651 N N . PHE A 1 87 ? -8.528 4.952 16.092 1.00 92.94 87 PHE A N 1
ATOM 652 C CA . PHE A 1 87 ? -9.237 4.246 15.024 1.00 92.94 87 PHE A CA 1
ATOM 653 C C . PHE A 1 87 ? -9.105 4.974 13.679 1.00 92.94 87 PHE A C 1
ATOM 655 O O . PHE A 1 87 ? -8.655 4.373 12.701 1.00 92.94 87 PHE A O 1
ATOM 662 N N . PHE A 1 88 ? -9.426 6.272 13.621 1.00 90.31 88 PHE A N 1
ATOM 663 C CA . PHE A 1 88 ? -9.355 7.036 12.370 1.00 90.31 88 PHE A CA 1
ATOM 664 C C . PHE A 1 88 ? -7.934 7.163 11.837 1.00 90.31 88 PHE A C 1
ATOM 666 O O . PHE A 1 88 ? -7.715 7.076 10.625 1.00 90.31 88 PHE A O 1
ATOM 673 N N . PHE A 1 89 ? -6.966 7.358 12.730 1.00 93.69 89 PHE A N 1
ATOM 674 C CA . PHE A 1 89 ? -5.562 7.395 12.356 1.00 93.69 89 PHE A CA 1
ATOM 675 C C . PHE A 1 89 ? -5.136 6.064 11.728 1.00 93.69 89 PHE A C 1
ATOM 677 O O . PHE A 1 89 ? -4.578 6.057 10.629 1.00 93.69 89 PHE A O 1
ATOM 684 N N . LYS A 1 90 ? -5.459 4.938 12.378 1.00 94.00 90 LYS A N 1
ATOM 685 C CA . LYS A 1 90 ? -5.119 3.594 11.894 1.00 94.00 90 LYS A CA 1
ATOM 686 C C . LYS A 1 90 ? -5.821 3.273 10.573 1.00 94.00 90 LYS A C 1
ATOM 688 O O . LYS A 1 90 ? -5.163 2.816 9.640 1.00 94.00 90 LYS A O 1
ATOM 693 N N . GLU A 1 91 ? -7.116 3.564 10.451 1.00 94.75 91 GLU A N 1
ATOM 694 C CA . GLU A 1 91 ? -7.878 3.351 9.214 1.00 94.75 91 GLU A CA 1
ATOM 695 C C . GLU A 1 91 ? -7.295 4.167 8.049 1.00 94.75 91 GLU A C 1
ATOM 697 O O . GLU A 1 91 ? -7.046 3.639 6.956 1.00 94.75 91 GLU A O 1
ATOM 702 N N . ARG A 1 92 ? -7.032 5.460 8.284 1.00 95.31 92 ARG A N 1
ATOM 703 C CA . ARG A 1 92 ? -6.458 6.350 7.272 1.00 95.31 92 ARG A CA 1
ATOM 704 C C . ARG A 1 92 ? -5.072 5.879 6.861 1.00 95.31 92 ARG A C 1
ATOM 706 O O . ARG A 1 92 ? -4.805 5.824 5.663 1.00 95.31 92 ARG A O 1
ATOM 713 N N . TYR A 1 93 ? -4.220 5.542 7.825 1.00 95.69 93 TYR A N 1
ATOM 714 C CA . TYR A 1 93 ? -2.871 5.052 7.572 1.00 95.69 93 TYR A CA 1
ATOM 715 C C . TYR A 1 93 ? -2.887 3.799 6.691 1.00 95.69 93 TYR A C 1
ATOM 717 O O . TYR A 1 93 ? -2.276 3.802 5.624 1.00 95.69 93 TYR A O 1
ATOM 725 N N . LEU A 1 94 ? -3.652 2.771 7.078 1.00 95.56 94 LEU A N 1
ATOM 726 C CA . LEU A 1 94 ? -3.754 1.526 6.311 1.00 95.56 94 LEU A CA 1
ATOM 727 C C . LEU A 1 94 ? -4.284 1.777 4.894 1.00 95.56 94 LEU A C 1
ATOM 729 O O . LEU A 1 94 ? -3.753 1.230 3.931 1.00 95.56 94 LEU A O 1
ATOM 733 N N . THR A 1 95 ? -5.271 2.666 4.744 1.00 96.31 95 THR A N 1
ATOM 734 C CA . THR A 1 95 ? -5.795 3.060 3.426 1.00 96.31 95 THR A CA 1
ATOM 735 C C . THR A 1 95 ? -4.710 3.690 2.546 1.00 96.31 95 THR A C 1
ATOM 737 O O . THR A 1 95 ? -4.578 3.327 1.378 1.00 96.31 95 THR A O 1
ATOM 740 N N . GLN A 1 96 ? -3.921 4.625 3.085 1.00 96.38 96 GLN A N 1
ATOM 741 C CA . GLN A 1 96 ? -2.838 5.266 2.329 1.00 96.38 96 GLN A CA 1
ATOM 742 C C . GLN A 1 96 ? -1.714 4.279 1.988 1.00 96.38 96 GLN A C 1
ATOM 744 O O . GLN A 1 96 ? -1.192 4.310 0.875 1.00 96.38 96 GLN A O 1
ATOM 749 N N . GLU A 1 97 ? -1.381 3.366 2.899 1.00 95.94 97 GLU A N 1
ATOM 750 C CA . GLU A 1 97 ? -0.381 2.328 2.644 1.00 95.94 97 GLU A CA 1
ATOM 751 C C . GLU A 1 97 ? -0.816 1.365 1.534 1.00 95.94 97 GLU A C 1
ATOM 753 O O . GLU A 1 97 ? -0.012 1.043 0.659 1.00 95.94 97 GLU A O 1
ATOM 758 N N . ILE A 1 98 ? -2.090 0.958 1.502 1.00 96.81 98 ILE A N 1
ATOM 759 C CA . ILE A 1 98 ? -2.633 0.139 0.405 1.00 96.81 98 ILE A CA 1
ATOM 760 C C . ILE A 1 98 ? -2.490 0.879 -0.930 1.00 96.81 98 ILE A C 1
ATOM 762 O O . ILE A 1 98 ? -1.954 0.314 -1.882 1.00 96.81 98 ILE A O 1
ATOM 766 N N . LEU A 1 99 ? -2.889 2.157 -0.991 1.00 97.56 99 LEU A N 1
ATOM 767 C CA . LEU A 1 99 ? -2.758 2.977 -2.204 1.00 97.56 99 LEU A CA 1
ATOM 768 C C . LEU A 1 99 ? -1.299 3.101 -2.669 1.00 97.56 99 LEU A C 1
ATOM 770 O O . LEU A 1 99 ? -1.015 3.055 -3.873 1.00 97.56 99 LEU A O 1
ATOM 774 N N . ARG A 1 100 ? -0.364 3.224 -1.723 1.00 96.44 100 ARG A N 1
ATOM 775 C CA . ARG A 1 100 ? 1.073 3.263 -2.004 1.00 96.44 100 ARG A CA 1
ATOM 776 C C . ARG A 1 100 ? 1.551 1.955 -2.633 1.00 96.44 100 ARG A C 1
ATOM 778 O O . ARG A 1 100 ? 2.153 1.991 -3.708 1.00 96.44 100 ARG A O 1
ATOM 785 N N . TYR A 1 101 ? 1.267 0.808 -2.012 1.00 96.31 101 TYR A N 1
ATOM 786 C CA . TYR A 1 101 ? 1.685 -0.487 -2.557 1.00 96.31 101 TYR A CA 1
ATOM 787 C C . TYR A 1 101 ? 0.998 -0.811 -3.889 1.00 96.31 101 TYR A C 1
ATOM 789 O O . TYR A 1 101 ? 1.654 -1.353 -4.777 1.00 96.31 101 TYR A O 1
ATOM 797 N N . ASP A 1 102 ? -0.261 -0.419 -4.088 1.00 96.94 102 ASP A N 1
ATOM 798 C CA . ASP A 1 102 ? -0.950 -0.575 -5.376 1.00 96.94 102 ASP A CA 1
ATOM 799 C C . ASP A 1 102 ? -0.288 0.240 -6.490 1.00 96.94 102 ASP A C 1
ATOM 801 O O . ASP A 1 102 ? -0.088 -0.257 -7.603 1.00 96.94 102 ASP A O 1
ATOM 805 N N . THR A 1 103 ? 0.110 1.476 -6.180 1.00 96.94 103 THR A N 1
ATOM 806 C CA . THR A 1 103 ? 0.882 2.323 -7.099 1.00 96.94 103 THR A CA 1
ATOM 807 C C . THR A 1 103 ? 2.209 1.656 -7.452 1.00 96.94 103 THR A C 1
ATOM 809 O O . THR A 1 103 ? 2.579 1.584 -8.625 1.00 96.94 103 THR A O 1
ATOM 812 N N . TYR A 1 104 ? 2.901 1.093 -6.462 1.00 95.81 104 TYR A N 1
ATOM 813 C CA . TYR A 1 104 ? 4.166 0.396 -6.687 1.00 95.81 104 TYR A CA 1
ATOM 814 C C . TYR A 1 104 ? 3.990 -0.856 -7.543 1.00 95.81 104 TYR A C 1
ATOM 816 O O . TYR A 1 104 ? 4.762 -1.060 -8.478 1.00 95.81 104 TYR A O 1
ATOM 824 N N . CYS A 1 105 ? 2.962 -1.665 -7.281 1.00 95.69 105 CYS A N 1
ATOM 825 C CA . CYS A 1 105 ? 2.660 -2.847 -8.085 1.00 95.69 105 CYS A CA 1
ATOM 826 C C . CYS A 1 105 ? 2.416 -2.469 -9.547 1.00 95.69 105 CYS A C 1
ATOM 828 O O . CYS A 1 105 ? 2.968 -3.097 -10.450 1.00 95.69 105 CYS A O 1
ATOM 830 N N . ARG A 1 106 ? 1.639 -1.407 -9.788 1.00 95.94 106 ARG A N 1
ATOM 831 C CA . ARG A 1 106 ? 1.351 -0.908 -11.139 1.00 95.94 106 ARG A CA 1
ATOM 832 C C . ARG A 1 106 ? 2.626 -0.502 -11.884 1.00 95.94 106 ARG A C 1
ATOM 834 O O . ARG A 1 106 ? 2.826 -0.931 -13.017 1.00 95.94 106 ARG A O 1
ATOM 841 N N . LEU A 1 107 ? 3.500 0.267 -11.233 1.00 94.88 107 LEU A N 1
ATOM 842 C CA . LEU A 1 107 ? 4.762 0.735 -11.818 1.00 94.88 107 LEU A CA 1
ATOM 843 C C . LEU A 1 107 ? 5.775 -0.392 -12.048 1.00 94.88 107 LEU A C 1
ATOM 845 O O . LEU A 1 107 ? 6.551 -0.336 -12.995 1.00 94.88 107 LEU A O 1
ATOM 849 N N . LEU A 1 108 ? 5.795 -1.416 -11.193 1.00 93.69 108 LEU A N 1
ATOM 850 C CA . LEU A 1 108 ? 6.672 -2.570 -11.392 1.00 93.69 108 LEU A CA 1
ATOM 851 C C . LEU A 1 108 ? 6.175 -3.459 -12.536 1.00 93.69 108 LEU A C 1
ATOM 853 O O . LEU A 1 108 ? 6.991 -3.895 -13.348 1.00 93.69 108 LEU A O 1
ATOM 857 N N . ARG A 1 109 ? 4.857 -3.690 -12.639 1.00 94.19 109 ARG A N 1
ATOM 858 C CA . ARG A 1 109 ? 4.254 -4.458 -13.744 1.00 94.19 109 ARG A CA 1
ATOM 859 C C . ARG A 1 109 ? 4.543 -3.825 -15.102 1.00 94.19 109 ARG A C 1
ATOM 861 O O . ARG A 1 109 ? 4.957 -4.549 -15.999 1.00 94.19 109 ARG A O 1
ATOM 868 N N . SER A 1 110 ? 4.433 -2.500 -15.232 1.00 92.38 110 SER A N 1
ATOM 869 C CA . SER A 1 110 ? 4.700 -1.809 -16.506 1.00 92.38 110 SER A CA 1
ATOM 870 C C . SER A 1 110 ? 6.155 -1.903 -16.986 1.00 92.38 110 SER A C 1
ATOM 872 O O . SER A 1 110 ? 6.443 -1.621 -18.147 1.00 92.38 110 SER A O 1
ATOM 874 N N . ARG A 1 111 ? 7.089 -2.305 -16.114 1.00 88.94 111 ARG A N 1
ATOM 875 C CA . ARG A 1 111 ? 8.521 -2.461 -16.422 1.00 88.94 111 ARG A CA 1
ATOM 876 C C . ARG A 1 111 ? 8.951 -3.924 -16.581 1.00 88.94 111 ARG A C 1
ATOM 878 O O . ARG A 1 111 ? 10.122 -4.179 -16.862 1.00 88.94 111 ARG A O 1
ATOM 885 N N . LEU A 1 112 ? 8.041 -4.882 -16.388 1.00 87.31 112 LEU A N 1
ATOM 886 C CA . LEU A 1 112 ? 8.292 -6.307 -16.605 1.00 87.31 112 LEU A CA 1
ATOM 887 C C . LEU A 1 112 ? 8.003 -6.686 -18.072 1.00 87.31 112 LEU A C 1
ATOM 889 O O . LEU A 1 112 ? 7.002 -6.232 -18.630 1.00 87.31 112 LEU A O 1
ATOM 893 N N . PRO A 1 113 ? 8.834 -7.537 -18.707 1.00 74.50 113 PRO A N 1
ATOM 894 C CA . PRO A 1 113 ? 8.553 -8.053 -20.046 1.00 74.50 113 PRO A CA 1
ATOM 895 C C . PRO A 1 113 ? 7.196 -8.775 -20.057 1.00 74.50 113 PRO A C 1
ATOM 897 O O . PRO A 1 113 ? 7.005 -9.731 -19.309 1.00 74.50 113 PRO A O 1
ATOM 900 N N . GLY A 1 114 ? 6.24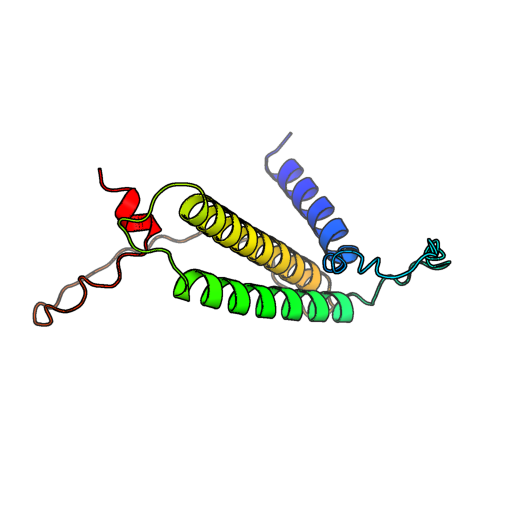8 -8.296 -20.870 1.00 69.69 114 GLY A N 1
ATOM 901 C CA . GLY A 1 114 ? 4.875 -8.823 -20.945 1.00 69.69 114 GLY A CA 1
ATOM 902 C C . GLY A 1 114 ? 3.821 -8.071 -20.115 1.00 69.69 114 GLY A C 1
ATOM 903 O O . GLY A 1 114 ? 2.651 -8.433 -20.173 1.00 69.69 114 GLY A O 1
ATOM 904 N N . GLY A 1 115 ? 4.196 -7.020 -19.375 1.00 58.69 115 GLY A N 1
ATOM 905 C CA . GLY A 1 115 ? 3.294 -6.214 -18.537 1.00 58.69 115 GLY A CA 1
ATOM 906 C C . GLY A 1 115 ? 2.822 -4.896 -19.163 1.00 58.69 115 GLY A C 1
ATOM 907 O O . GLY A 1 115 ? 2.688 -3.902 -18.451 1.00 58.69 115 GLY A O 1
ATOM 908 N N . GLY A 1 116 ? 2.610 -4.854 -20.482 1.00 46.19 116 GLY A N 1
ATOM 909 C CA . GLY A 1 116 ? 2.161 -3.644 -21.175 1.00 46.19 116 GLY A CA 1
ATOM 910 C C . GLY A 1 116 ? 0.798 -3.164 -20.670 1.00 46.19 116 GLY A C 1
ATOM 911 O O . GLY A 1 116 ? -0.204 -3.853 -20.835 1.00 46.19 116 GLY A O 1
ATOM 912 N N . CYS A 1 117 ? 0.755 -1.975 -20.072 1.00 45.31 117 CYS A N 1
ATOM 913 C CA . CYS A 1 117 ? -0.451 -1.157 -20.058 1.00 45.31 117 CYS A CA 1
ATOM 914 C C . CYS A 1 117 ? -0.042 0.316 -20.119 1.00 45.31 117 CYS A C 1
ATOM 916 O O . CYS A 1 117 ? 0.594 0.854 -19.210 1.00 45.31 117 CYS A O 1
ATOM 918 N N . GLU A 1 118 ? -0.365 0.898 -21.265 1.00 45.88 118 GLU A N 1
ATOM 919 C CA . GLU A 1 118 ? -0.151 2.270 -21.691 1.00 45.88 118 GLU A CA 1
ATOM 920 C C . GLU A 1 118 ? -0.870 3.226 -20.721 1.00 45.88 118 GLU A C 1
ATOM 922 O O . GLU A 1 118 ? -2.040 3.042 -20.380 1.00 45.88 118 GLU A O 1
ATOM 927 N N . LEU A 1 119 ? -0.173 4.260 -20.255 1.00 51.50 119 LEU A N 1
ATOM 928 C CA . LEU A 1 119 ? -0.762 5.331 -19.455 1.00 51.50 119 LEU A CA 1
ATOM 929 C C . LEU A 1 119 ? -1.655 6.199 -20.359 1.00 51.50 119 LEU A C 1
ATOM 931 O O . LEU A 1 119 ? -1.157 7.100 -21.027 1.00 51.50 119 LEU A O 1
ATOM 935 N N . GLY A 1 120 ? -2.966 5.946 -20.386 1.00 48.16 120 GLY A N 1
ATOM 936 C CA . GLY A 1 120 ? -3.904 6.821 -21.095 1.00 48.16 120 GLY A CA 1
ATOM 937 C C . GLY A 1 120 ? -5.322 6.269 -21.211 1.00 48.16 120 GLY A C 1
ATOM 938 O O . GLY A 1 120 ? -5.658 5.623 -22.194 1.00 48.16 120 GLY A O 1
ATOM 939 N N . GLY A 1 121 ? -6.177 6.569 -20.234 1.00 31.17 121 GLY A N 1
ATOM 940 C CA . GLY A 1 121 ? -7.611 6.287 -20.313 1.00 31.17 121 GLY A CA 1
ATOM 941 C C . GLY A 1 121 ? -8.393 7.222 -19.401 1.00 31.17 121 GLY A C 1
ATOM 942 O O . GLY A 1 121 ? -8.448 7.009 -18.194 1.00 31.17 121 GLY A O 1
ATOM 943 N N . ALA A 1 122 ? -8.948 8.286 -19.981 1.00 38.72 122 ALA A N 1
ATOM 944 C CA . ALA A 1 122 ? -9.850 9.216 -19.310 1.00 38.72 122 ALA A CA 1
ATOM 945 C C . ALA A 1 122 ? -11.134 8.503 -18.829 1.00 38.72 122 ALA A C 1
ATOM 947 O O . ALA A 1 122 ? -11.579 7.556 -19.483 1.00 38.72 122 ALA A O 1
ATOM 948 N N . PRO A 1 123 ? -11.772 8.957 -17.735 1.00 37.72 123 PRO A N 1
ATOM 949 C CA . PRO A 1 123 ? -13.079 8.448 -17.345 1.00 37.72 123 PRO A CA 1
ATOM 950 C C . PRO A 1 123 ? -14.135 8.958 -18.334 1.00 37.72 123 PRO A C 1
ATOM 952 O O . PRO A 1 123 ? -14.338 10.161 -18.477 1.00 37.72 123 PRO A O 1
ATOM 955 N N . SER A 1 124 ? -14.788 8.034 -19.041 1.00 35.75 124 SER A N 1
ATOM 956 C CA . SER A 1 124 ? -16.008 8.332 -19.792 1.00 35.75 124 SER A CA 1
ATOM 957 C C . SER A 1 124 ? -17.191 8.271 -18.836 1.00 35.75 124 SER A C 1
ATOM 959 O O . SER A 1 124 ? -17.518 7.205 -18.314 1.00 35.75 124 SER A O 1
ATOM 961 N N . ASP A 1 125 ? -17.815 9.424 -18.618 1.00 40.81 125 ASP A N 1
ATOM 962 C CA . ASP A 1 125 ? -19.165 9.524 -18.081 1.00 40.81 125 ASP A CA 1
ATOM 963 C C . ASP A 1 125 ? -20.141 8.798 -19.010 1.00 40.81 125 ASP A C 1
ATOM 965 O O . ASP A 1 125 ? -20.138 8.993 -20.228 1.00 40.81 125 ASP A O 1
ATOM 969 N N . SER A 1 126 ? -21.020 7.985 -18.434 1.00 36.84 126 SER A N 1
ATOM 970 C CA . SER A 1 126 ? -22.276 7.590 -19.069 1.00 36.84 126 SER A CA 1
ATOM 971 C C . SER A 1 126 ? -23.297 7.274 -17.987 1.00 36.84 126 SER A C 1
ATOM 973 O O . SER A 1 126 ? -23.342 6.186 -17.417 1.00 36.84 126 SER A O 1
ATOM 975 N N . THR A 1 127 ? -24.115 8.278 -17.700 1.00 45.28 127 THR A N 1
ATOM 976 C CA . THR A 1 127 ? -25.377 8.157 -16.986 1.00 45.28 127 THR A CA 1
ATOM 977 C C . THR A 1 127 ? -26.429 7.562 -17.926 1.00 45.28 127 THR A C 1
ATOM 979 O O . THR A 1 127 ? -26.671 8.074 -19.013 1.00 45.28 127 THR A O 1
ATOM 982 N N . SER A 1 128 ? -27.101 6.494 -17.504 1.00 34.66 128 SER A N 1
ATOM 983 C CA . SER A 1 128 ? -28.500 6.244 -17.875 1.00 34.66 128 SER A CA 1
ATOM 984 C C . SER A 1 128 ? -29.105 5.287 -16.852 1.00 34.66 128 SER A C 1
ATOM 986 O O . SER A 1 128 ? -28.603 4.189 -16.631 1.00 34.66 128 SER A O 1
ATOM 988 N N . GLY A 1 129 ? -30.139 5.749 -16.156 1.00 35.25 129 GLY A N 1
ATOM 989 C CA . GLY A 1 129 ? -30.936 4.929 -15.250 1.00 35.25 129 GLY A CA 1
ATOM 990 C C . GLY A 1 129 ? -32.267 4.567 -15.884 1.00 35.25 129 GLY A C 1
ATOM 991 O O . GLY A 1 129 ? -32.704 5.283 -16.775 1.00 35.25 129 GLY A O 1
ATOM 992 N N . VAL A 1 130 ? -32.931 3.528 -15.370 1.00 34.97 130 VAL A N 1
ATOM 993 C CA . VAL A 1 130 ? -34.394 3.494 -15.201 1.00 34.97 130 VAL A CA 1
ATOM 994 C C . VAL A 1 130 ? -34.740 2.547 -14.041 1.00 34.97 130 VAL A C 1
ATOM 996 O O . VAL A 1 130 ? -34.096 1.525 -13.831 1.00 34.97 130 VAL A O 1
ATOM 999 N N . HIS A 1 131 ? -35.746 2.956 -13.276 1.00 41.53 131 HIS A N 1
ATOM 1000 C CA . HIS A 1 131 ? -36.227 2.448 -11.994 1.00 41.53 131 HIS A CA 1
ATOM 1001 C C . HIS A 1 131 ? -36.936 1.084 -12.045 1.00 41.53 131 HIS A C 1
ATOM 1003 O O . HIS A 1 131 ? -37.629 0.793 -13.013 1.00 41.53 131 HIS A O 1
ATOM 1009 N N . SER A 1 132 ? -36.935 0.373 -10.909 1.00 30.42 132 SER A N 1
ATOM 1010 C CA . SER A 1 132 ? -38.095 -0.408 -10.451 1.00 30.42 132 SER A CA 1
ATOM 1011 C C . SER A 1 132 ? -38.244 -0.301 -8.931 1.00 30.42 132 SER A C 1
ATOM 1013 O O . SER A 1 132 ? -37.336 -0.630 -8.174 1.00 30.42 132 SER A O 1
ATOM 1015 N N . LYS A 1 133 ? -39.400 0.225 -8.512 1.00 42.38 133 LYS A N 1
ATOM 1016 C CA . LYS A 1 133 ? -39.911 0.253 -7.137 1.00 42.38 133 LYS A CA 1
ATOM 1017 C C . LYS A 1 133 ? -40.363 -1.152 -6.744 1.00 42.38 133 LYS A C 1
ATOM 1019 O O . LYS A 1 133 ? -41.278 -1.637 -7.399 1.00 42.38 133 LYS A O 1
ATOM 1024 N N . SER A 1 134 ? -39.828 -1.689 -5.652 1.00 34.44 134 SER A N 1
ATOM 1025 C CA . SER A 1 134 ? -40.582 -2.303 -4.541 1.00 34.44 134 SER A CA 1
ATOM 1026 C C . SER A 1 134 ? -39.636 -3.128 -3.671 1.00 34.44 134 SER A C 1
ATOM 1028 O O . SER A 1 134 ? -38.901 -3.954 -4.199 1.00 34.44 134 SER A O 1
ATOM 1030 N N . ASP A 1 135 ? -39.733 -2.895 -2.360 1.00 39.00 135 ASP A N 1
ATOM 1031 C CA . ASP A 1 135 ? -39.266 -3.752 -1.264 1.00 39.00 135 ASP A CA 1
ATOM 1032 C C . ASP A 1 135 ? -37.735 -3.883 -1.186 1.00 39.00 135 ASP A C 1
ATOM 1034 O O . ASP A 1 135 ? -37.076 -4.487 -2.018 1.00 39.00 135 ASP A O 1
ATOM 1038 N N . ILE A 1 136 ? -37.068 -3.285 -0.205 1.00 41.50 136 ILE A N 1
ATOM 1039 C CA . ILE A 1 136 ? -36.981 -3.841 1.143 1.00 41.50 136 ILE A CA 1
ATOM 1040 C C . ILE A 1 136 ? -36.510 -2.706 2.058 1.00 41.50 136 ILE A C 1
ATOM 1042 O O . ILE A 1 136 ? -35.427 -2.144 1.893 1.00 41.50 136 ILE A O 1
ATOM 1046 N N . ALA A 1 137 ? -37.353 -2.344 3.017 1.00 37.69 137 ALA A N 1
ATOM 1047 C CA . ALA A 1 137 ? -36.956 -1.540 4.155 1.00 37.69 137 ALA A CA 1
ATOM 1048 C C . ALA A 1 137 ? -36.037 -2.389 5.050 1.00 37.69 137 ALA A C 1
ATOM 1050 O O . ALA A 1 137 ? -36.539 -2.998 5.975 1.00 37.69 137 ALA A O 1
ATOM 1051 N N . ASP A 1 138 ? -34.743 -2.487 4.722 1.00 39.84 138 ASP A N 1
ATOM 1052 C CA . ASP A 1 138 ? -33.688 -3.079 5.576 1.00 39.84 138 ASP A CA 1
ATOM 1053 C C . ASP A 1 138 ? -32.266 -2.775 5.040 1.00 39.84 138 ASP A C 1
ATOM 1055 O O . ASP A 1 138 ? -31.370 -3.610 5.095 1.00 39.84 138 ASP A O 1
ATOM 1059 N N . ASP A 1 139 ? -32.018 -1.570 4.507 1.00 35.34 139 ASP A N 1
ATOM 1060 C CA . ASP A 1 139 ? -30.650 -1.149 4.119 1.00 35.34 139 ASP A CA 1
ATOM 1061 C C . ASP A 1 139 ? -30.246 0.204 4.730 1.00 35.34 139 ASP A C 1
ATOM 1063 O O . ASP A 1 139 ? -29.391 0.925 4.222 1.00 35.34 139 ASP A O 1
ATOM 1067 N N . LEU A 1 140 ? -30.864 0.556 5.866 1.00 40.97 140 LEU A N 1
ATOM 1068 C CA . LEU A 1 140 ? -30.494 1.731 6.663 1.00 40.97 140 LEU A CA 1
ATOM 1069 C C . LEU A 1 140 ? -29.357 1.456 7.668 1.00 40.97 140 LEU A C 1
ATOM 1071 O O . LEU A 1 140 ? -29.012 2.346 8.439 1.00 40.97 140 LEU A O 1
ATOM 1075 N N . ASP A 1 141 ? -28.772 0.252 7.664 1.00 42.88 141 ASP A N 1
ATOM 1076 C CA . ASP A 1 141 ? -27.817 -0.194 8.694 1.00 42.88 141 ASP A CA 1
ATOM 1077 C C . ASP A 1 141 ? -26.377 -0.386 8.186 1.00 42.88 141 ASP A C 1
ATOM 1079 O O . ASP A 1 141 ? -25.541 -1.021 8.826 1.00 42.88 141 ASP A O 1
ATOM 1083 N N . LYS A 1 142 ? -26.039 0.189 7.027 1.00 45.66 142 LYS A N 1
ATOM 1084 C CA . LYS A 1 142 ? -24.654 0.203 6.522 1.00 45.66 142 LYS A CA 1
ATOM 1085 C C . LYS A 1 142 ? -24.148 1.593 6.189 1.00 45.66 142 LYS A C 1
ATOM 1087 O O . LYS A 1 142 ? -23.385 1.772 5.245 1.00 45.66 142 LYS A O 1
ATOM 1092 N N . MET A 1 143 ? -24.511 2.578 7.003 1.00 46.28 143 MET A N 1
ATOM 1093 C CA . MET A 1 143 ? -23.735 3.810 7.014 1.00 46.28 143 MET A CA 1
ATOM 1094 C C . MET A 1 143 ? -22.344 3.512 7.571 1.00 46.28 143 MET A C 1
ATOM 1096 O O . MET A 1 143 ? -22.188 3.109 8.727 1.00 46.28 143 MET A O 1
ATOM 1100 N N . SER A 1 144 ? -21.319 3.715 6.745 1.00 56.94 144 SER A N 1
ATOM 1101 C CA . SER A 1 144 ? -19.940 3.693 7.219 1.00 56.94 144 SER A CA 1
ATOM 1102 C C . SER A 1 144 ? -19.789 4.755 8.310 1.00 56.94 144 SER A C 1
ATOM 1104 O O . SER A 1 144 ? -20.308 5.861 8.185 1.00 56.94 144 SER A O 1
ATOM 1106 N N . TYR A 1 145 ? -19.058 4.460 9.386 1.00 56.34 145 TYR A N 1
ATOM 1107 C CA . TYR A 1 145 ? -18.838 5.381 10.515 1.00 56.34 145 TYR A CA 1
ATOM 1108 C C . TYR A 1 145 ? -18.345 6.777 10.069 1.00 56.34 145 TYR A C 1
ATOM 1110 O O . TYR A 1 145 ? -18.617 7.799 10.698 1.00 56.34 145 TYR A O 1
ATOM 1118 N N . ARG A 1 146 ? -17.654 6.818 8.924 1.00 57.34 146 ARG A N 1
ATOM 1119 C CA . ARG A 1 146 ? -17.213 8.029 8.225 1.00 57.34 146 ARG A CA 1
ATOM 1120 C C . ARG A 1 146 ? -18.365 8.864 7.648 1.00 57.34 146 ARG A C 1
ATOM 1122 O O . ARG A 1 146 ? -18.288 10.087 7.657 1.00 57.34 146 ARG A O 1
ATOM 1129 N N . GLU A 1 147 ? -19.399 8.219 7.124 1.00 59.88 147 GLU A N 1
ATOM 1130 C CA . GLU A 1 147 ? -20.593 8.858 6.556 1.00 59.88 147 GLU A CA 1
ATOM 1131 C C . GLU A 1 147 ? -21.517 9.368 7.669 1.00 59.88 147 GLU A C 1
ATOM 1133 O O . GLU A 1 147 ? -22.087 10.447 7.541 1.00 59.88 147 GLU A O 1
ATOM 1138 N N . ALA A 1 148 ? -21.582 8.664 8.804 1.00 59.97 148 ALA A N 1
ATOM 1139 C CA . ALA A 1 148 ? -22.381 9.067 9.965 1.00 59.97 148 ALA A CA 1
ATOM 1140 C C . ALA A 1 148 ? -21.918 10.375 10.627 1.00 59.97 148 ALA A C 1
ATOM 1142 O O . ALA A 1 148 ? -22.745 11.134 11.123 1.00 59.97 148 ALA A O 1
ATOM 1143 N N . LEU A 1 149 ? -20.613 10.661 10.620 1.00 59.75 149 LEU A N 1
ATOM 1144 C CA . LEU A 1 149 ? -20.053 11.860 11.259 1.00 59.75 149 LEU A CA 1
ATOM 1145 C C . LEU A 1 149 ? -20.014 13.102 10.355 1.00 59.75 149 LEU A C 1
ATOM 1147 O O . 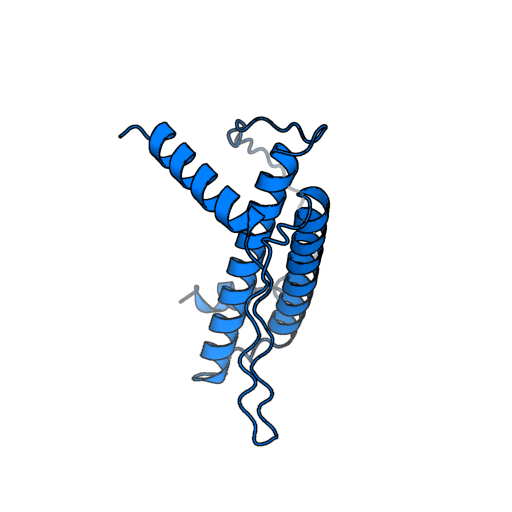LEU A 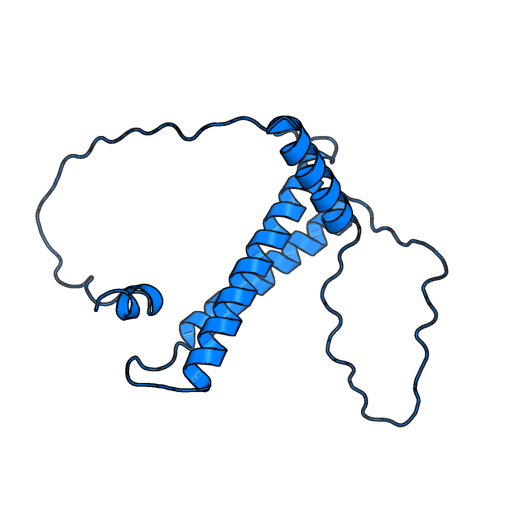1 149 ? -19.821 14.203 10.861 1.00 59.75 149 LEU A O 1
ATOM 1151 N N . ASN A 1 150 ? -20.214 12.948 9.044 1.00 55.72 150 ASN A N 1
ATOM 1152 C CA . ASN A 1 150 ? -20.219 14.061 8.088 1.00 55.72 150 ASN A CA 1
ATOM 1153 C C . ASN A 1 150 ? -21.613 14.688 7.875 1.00 55.72 150 ASN A C 1
ATOM 1155 O O . ASN A 1 150 ? -21.726 15.664 7.136 1.00 55.72 150 ASN A O 1
ATOM 1159 N N . HIS A 1 151 ? -22.656 14.148 8.511 1.00 47.09 151 HIS A N 1
ATOM 1160 C CA . HIS A 1 151 ? -24.019 14.682 8.493 1.00 47.09 151 HIS A CA 1
ATOM 1161 C C . HIS A 1 151 ? -24.346 15.402 9.815 1.00 47.09 151 HIS A C 1
ATOM 1163 O O . HIS A 1 151 ? -25.069 14.873 10.661 1.00 47.09 151 HIS A O 1
ATOM 1169 N N . HIS A 1 152 ? -23.828 16.619 9.990 1.00 36.91 152 HIS A N 1
ATOM 1170 C CA . HIS A 1 152 ? -24.312 17.592 10.977 1.00 36.91 152 HIS A CA 1
ATOM 1171 C C . HIS A 1 152 ? -24.396 18.981 10.352 1.00 36.91 152 HIS A C 1
ATOM 1173 O O . HIS A 1 152 ? -23.443 19.354 9.632 1.00 36.91 152 HIS A O 1
#

Foldseek 3Di:
DDPVVVVVVVLVVLQVCLQPDDPDDPDDPPPDDDDDPPPDPPDPPRDPLVVSLVRLVVVLVVLVVVLVVLQVVQDPLPDDDDVNVVSVVSNVVSVVSSVSSVSSNLSSLCVDVPSDDDPDDDDDDDDDDDDDDDDDPPPPPPDRSVNVVVPD

Sequence (152 aa):
RSASEVEDWVVQINFACARFSSRALPPPACSGGAFSRTRLPKLPSSAPLAQQLKAHESAACELREQLSLVRAEAPPLKAKGRPVEEFFFKERYLTQEILRYDTYCRLLRSRLPGGGCELGGAPSDSTSGVHSKSDIADDLDKMSYREALNHH

Organism: Cylicostephanus goldi (NCBI:txid71465)